Protein AF-A0A846CHK9-F1 (afdb_monomer_lite)

Radius of gyration: 23.88 Å; chains: 1; bounding box: 61×57×53 Å

Sequence (158 aa):
MPSPSLWITGPTLSGKTSRLIEEFCIKGQQIQSPLNQIVHTVRPELPKSDIAAARLCQRNNQIEDFQYTEPQILILAANAENRINLMDRISEATSEQYPYHSTTPLGFFEDEVILFWPLLIQTLDLRGQFPLRLRPETEQELASRLWRPHIEKLQQPG

Structure (mmCIF, N/CA/C/O backbone):
data_AF-A0A846CHK9-F1
#
_entry.id   AF-A0A846CHK9-F1
#
loop_
_atom_site.group_PDB
_atom_site.id
_atom_site.type_symbol
_atom_site.label_atom_id
_atom_site.label_alt_id
_atom_site.label_comp_id
_atom_site.label_asym_id
_atom_site.label_entity_id
_atom_site.label_seq_id
_atom_site.pdbx_PDB_ins_code
_atom_site.Cartn_x
_atom_site.Cartn_y
_atom_site.Cartn_z
_atom_site.occupancy
_atom_site.B_iso_or_equiv
_atom_site.auth_seq_id
_atom_site.auth_comp_id
_atom_site.auth_asym_id
_atom_site.auth_atom_id
_atom_site.pdbx_PDB_model_num
ATOM 1 N N . MET A 1 1 ? -21.040 19.363 4.976 1.00 47.84 1 MET A N 1
ATOM 2 C CA . MET A 1 1 ? -20.320 18.389 4.129 1.00 47.84 1 MET A CA 1
ATOM 3 C C . MET A 1 1 ? -18.892 18.316 4.646 1.00 47.84 1 MET A C 1
ATOM 5 O O . MET A 1 1 ? -18.295 19.384 4.753 1.00 47.84 1 MET A O 1
ATOM 9 N N . PRO A 1 2 ? -18.365 17.148 5.052 1.00 60.50 2 PRO A N 1
ATOM 10 C CA . PRO A 1 2 ? -16.949 17.034 5.398 1.00 60.50 2 PRO A CA 1
ATOM 11 C C . PRO A 1 2 ? -16.084 17.371 4.173 1.00 60.50 2 PRO A C 1
ATOM 13 O O . PRO A 1 2 ? -16.477 17.092 3.040 1.00 60.50 2 PRO A O 1
ATOM 16 N N . SER A 1 3 ? -14.928 18.001 4.389 1.00 70.38 3 SER A N 1
ATOM 17 C CA . SER A 1 3 ? -13.996 18.335 3.307 1.00 70.38 3 SER A CA 1
ATOM 18 C C . SER A 1 3 ? -13.504 17.062 2.602 1.00 70.38 3 SER A C 1
ATOM 20 O O . SER A 1 3 ? -13.169 16.087 3.285 1.00 70.38 3 SER A O 1
ATOM 22 N N . PRO A 1 4 ? -13.400 17.051 1.257 1.00 82.44 4 PRO A N 1
ATOM 23 C CA . PRO A 1 4 ? -12.927 15.877 0.518 1.00 82.44 4 PRO A CA 1
ATOM 24 C C . PRO A 1 4 ? -11.474 15.522 0.872 1.00 82.44 4 PRO A C 1
ATOM 26 O O . PRO A 1 4 ? -11.107 14.350 0.896 1.00 82.44 4 PRO A O 1
ATOM 29 N N . SER A 1 5 ? -10.667 16.523 1.231 1.00 88.81 5 SER A N 1
ATOM 30 C CA . SER A 1 5 ? -9.263 16.384 1.615 1.00 88.81 5 SER A CA 1
ATOM 31 C C . SER A 1 5 ? -8.998 16.981 2.996 1.00 88.81 5 SER A C 1
ATOM 33 O O . SER A 1 5 ? -9.485 18.070 3.309 1.00 88.81 5 SER A O 1
ATOM 35 N N . LEU A 1 6 ? -8.175 16.298 3.791 1.00 91.31 6 LEU A N 1
ATOM 36 C CA . LEU A 1 6 ? -7.692 16.765 5.088 1.00 91.31 6 LEU A CA 1
ATOM 37 C C . LEU A 1 6 ? -6.185 16.522 5.183 1.00 91.31 6 LEU A C 1
ATOM 39 O O . LEU A 1 6 ? -5.712 15.437 4.857 1.00 91.31 6 LEU A O 1
ATOM 43 N N . TRP A 1 7 ? -5.451 17.520 5.669 1.00 93.44 7 TRP A N 1
ATOM 44 C CA . TRP A 1 7 ? -4.019 17.426 5.932 1.00 93.44 7 TRP A CA 1
ATOM 45 C C . TRP A 1 7 ? -3.752 17.709 7.414 1.00 93.44 7 TRP A C 1
ATOM 47 O O . TRP A 1 7 ? -4.147 18.755 7.925 1.00 93.44 7 TRP A O 1
ATOM 57 N N . ILE A 1 8 ? -3.106 16.770 8.111 1.00 93.62 8 ILE A N 1
ATOM 58 C CA . ILE A 1 8 ? -2.832 16.857 9.554 1.00 93.62 8 ILE A CA 1
ATOM 59 C C . ILE A 1 8 ? -1.335 17.112 9.753 1.00 93.62 8 ILE A C 1
ATOM 61 O O . ILE A 1 8 ? -0.507 16.249 9.465 1.00 93.62 8 ILE A O 1
ATOM 65 N N . THR A 1 9 ? -0.979 18.281 10.284 1.00 95.00 9 THR A N 1
ATOM 66 C CA . THR A 1 9 ? 0.410 18.658 10.594 1.00 95.00 9 THR A CA 1
ATOM 67 C C . THR A 1 9 ? 0.647 18.738 12.092 1.00 95.00 9 THR A C 1
ATOM 69 O O . THR A 1 9 ? -0.268 18.917 12.891 1.00 95.00 9 THR A O 1
ATOM 72 N N . GLY A 1 10 ? 1.908 18.588 12.483 1.00 93.94 10 GLY A N 1
ATOM 73 C CA . GLY A 1 10 ? 2.330 18.751 13.866 1.00 93.94 10 GLY A CA 1
ATOM 74 C C . GLY A 1 10 ? 3.632 18.010 14.162 1.00 93.94 10 GLY A C 1
ATOM 75 O O . GLY A 1 10 ? 3.988 17.071 13.438 1.00 93.94 10 GLY A O 1
ATOM 76 N N . PRO A 1 11 ? 4.348 18.399 15.227 1.00 93.88 11 PRO A N 1
ATOM 77 C CA . PRO A 1 11 ? 5.576 17.732 15.648 1.00 93.88 11 PRO A CA 1
ATOM 78 C C . PRO A 1 11 ? 5.312 16.292 16.116 1.00 93.88 11 PRO A C 1
ATOM 80 O O . PRO A 1 11 ? 4.167 15.846 16.250 1.00 93.88 11 PRO A O 1
ATOM 83 N N . THR A 1 12 ? 6.368 15.513 16.338 1.00 90.81 12 THR A N 1
ATOM 84 C CA . THR A 1 12 ? 6.264 14.180 16.958 1.00 90.81 12 THR A CA 1
ATOM 85 C C . THR A 1 12 ? 5.486 14.276 18.278 1.00 90.81 12 THR A C 1
ATOM 87 O O . THR A 1 12 ? 5.599 15.268 18.988 1.00 90.81 12 THR A O 1
ATOM 90 N N . LEU A 1 13 ? 4.662 13.266 18.581 1.00 88.56 13 LEU A N 1
ATOM 91 C CA . LEU A 1 13 ? 3.802 13.209 19.777 1.00 88.56 13 LEU A CA 1
ATOM 92 C C . LEU A 1 13 ? 2.689 14.274 19.870 1.00 88.56 13 LEU A C 1
ATOM 94 O O . LEU A 1 13 ? 2.031 14.371 20.897 1.00 88.56 13 LEU A O 1
ATOM 98 N N . SER A 1 14 ? 2.371 15.004 18.795 1.00 92.81 14 SER A N 1
ATOM 99 C CA . SER A 1 14 ? 1.255 15.970 18.793 1.00 92.81 14 SER A CA 1
ATOM 100 C C . SER A 1 14 ? -0.146 15.349 18.638 1.00 92.81 14 SER A C 1
ATOM 102 O O . SER A 1 14 ? -1.101 16.061 18.346 1.00 92.81 14 SER A O 1
ATOM 104 N N . GLY A 1 15 ? -0.280 14.022 18.730 1.00 93.31 15 GLY A N 1
ATOM 105 C CA . GLY A 1 15 ? -1.570 13.334 18.573 1.00 93.31 15 GLY A CA 1
ATOM 106 C C . GLY A 1 15 ? -2.060 13.146 17.130 1.00 93.31 15 GLY A C 1
ATOM 107 O O . GLY A 1 15 ? -3.202 12.740 16.937 1.00 93.31 15 GLY A O 1
ATOM 108 N N . LYS A 1 16 ? -1.218 13.373 16.106 1.00 95.25 16 LYS A N 1
ATOM 109 C CA . LYS A 1 16 ? -1.612 13.248 14.681 1.00 95.25 16 LYS A CA 1
ATOM 110 C C . LYS A 1 16 ? -2.299 11.925 14.354 1.00 95.25 16 LYS A C 1
ATOM 112 O O . LYS A 1 16 ? -3.317 11.913 13.678 1.00 95.25 16 LYS A O 1
ATOM 117 N N . THR A 1 17 ? -1.750 10.818 14.849 1.00 93.12 17 THR A N 1
ATOM 118 C CA . THR A 1 17 ? -2.313 9.487 14.606 1.00 93.12 17 THR A CA 1
ATOM 119 C C . THR A 1 17 ? -3.666 9.314 15.288 1.00 93.12 17 THR A C 1
ATOM 121 O O . THR A 1 17 ? -4.557 8.719 14.702 1.00 93.12 17 THR A O 1
ATOM 124 N N . SER A 1 18 ? -3.856 9.869 16.490 1.00 94.44 18 SER A N 1
ATOM 125 C CA . SER A 1 18 ? -5.160 9.839 17.166 1.00 94.44 18 SER A CA 1
ATOM 126 C C . SER A 1 18 ? -6.198 10.624 16.367 1.00 94.44 18 SER A C 1
ATOM 128 O O . SER A 1 18 ? -7.272 10.104 16.088 1.00 94.44 18 SER A O 1
ATOM 130 N N . ARG A 1 19 ? -5.828 11.815 15.880 1.00 94.69 19 ARG A N 1
ATOM 131 C CA . ARG A 1 19 ? -6.695 12.618 15.013 1.00 94.69 19 ARG A CA 1
ATOM 132 C C . ARG A 1 19 ? -7.024 11.917 13.690 1.00 94.69 19 ARG A C 1
ATOM 134 O O . ARG A 1 19 ? -8.149 12.007 13.218 1.00 94.69 19 ARG A O 1
ATOM 141 N N . LEU A 1 20 ? -6.059 11.211 13.097 1.00 94.00 20 LEU A N 1
ATOM 142 C CA . LEU A 1 20 ? -6.279 10.412 11.889 1.00 94.00 20 LEU A CA 1
ATOM 143 C C . LEU A 1 20 ? -7.297 9.287 12.129 1.00 94.00 20 LEU A C 1
ATOM 145 O O . LEU A 1 20 ? -8.151 9.062 11.278 1.00 94.00 20 LEU A O 1
ATOM 149 N N . ILE A 1 21 ? -7.222 8.605 13.275 1.00 93.12 21 ILE A N 1
ATOM 150 C CA . ILE A 1 21 ? -8.154 7.528 13.640 1.00 93.12 21 ILE A CA 1
ATOM 151 C C . ILE A 1 21 ? -9.565 8.077 13.874 1.00 93.12 21 ILE A C 1
ATOM 153 O O . ILE A 1 21 ? -10.528 7.490 13.394 1.00 93.12 21 ILE A O 1
ATOM 157 N N . GLU A 1 22 ? -9.707 9.223 14.543 1.00 91.94 22 GLU A N 1
ATOM 158 C CA . GLU A 1 22 ? -11.012 9.886 14.693 1.00 91.94 22 GLU A CA 1
ATOM 159 C C . GLU A 1 22 ? -11.660 10.161 13.330 1.00 91.94 22 GLU A C 1
ATOM 161 O O . GLU A 1 22 ? -12.823 9.830 13.104 1.00 91.94 22 GLU A O 1
ATOM 166 N N . GLU A 1 23 ? -10.889 10.727 12.401 1.00 90.81 23 GLU A N 1
ATOM 167 C CA . GLU A 1 23 ? -11.354 1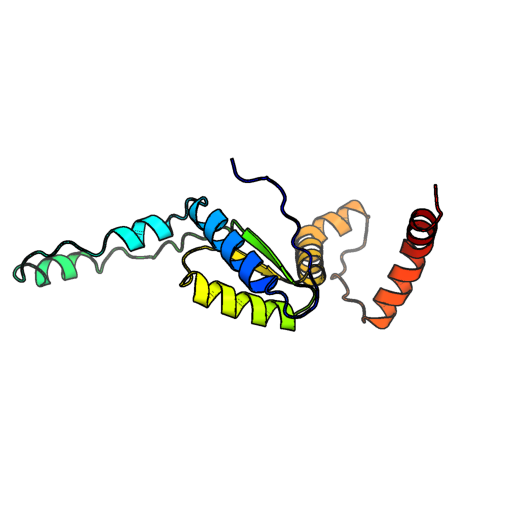1.015 11.043 1.00 90.81 23 GLU A CA 1
ATOM 168 C C . GLU A 1 23 ? -11.675 9.740 10.260 1.00 90.81 23 GLU A C 1
ATOM 170 O O . GLU A 1 23 ? -12.655 9.710 9.513 1.00 90.81 23 GLU A O 1
ATOM 175 N N . PHE A 1 24 ? -10.897 8.673 10.463 1.00 90.31 24 PHE A N 1
ATOM 176 C CA . PHE A 1 24 ? -11.195 7.356 9.912 1.00 90.31 24 PHE A CA 1
ATOM 177 C C . PHE A 1 24 ? -12.558 6.855 10.399 1.00 90.31 24 PHE A C 1
ATOM 179 O O . PHE A 1 24 ? -13.384 6.480 9.574 1.00 90.31 24 PHE A O 1
ATOM 186 N N . CYS A 1 25 ? -12.837 6.912 11.704 1.00 88.19 25 CYS A N 1
ATOM 187 C CA . CYS A 1 25 ? -14.118 6.474 12.262 1.00 88.19 25 CYS A CA 1
ATOM 188 C C . CYS A 1 25 ? -15.293 7.316 11.741 1.00 88.19 25 CYS A C 1
ATOM 190 O O . CYS A 1 25 ? -16.314 6.759 11.337 1.00 88.19 25 CYS A O 1
ATOM 192 N N . ILE A 1 26 ? -15.145 8.645 11.696 1.00 87.00 26 ILE A N 1
ATOM 193 C CA . ILE A 1 26 ? -16.183 9.559 11.184 1.00 87.00 26 ILE A CA 1
ATOM 194 C C . ILE A 1 26 ? -16.517 9.241 9.721 1.00 87.00 26 ILE A C 1
ATOM 196 O O . ILE A 1 26 ? -17.689 9.218 9.342 1.00 87.00 26 ILE A O 1
ATOM 200 N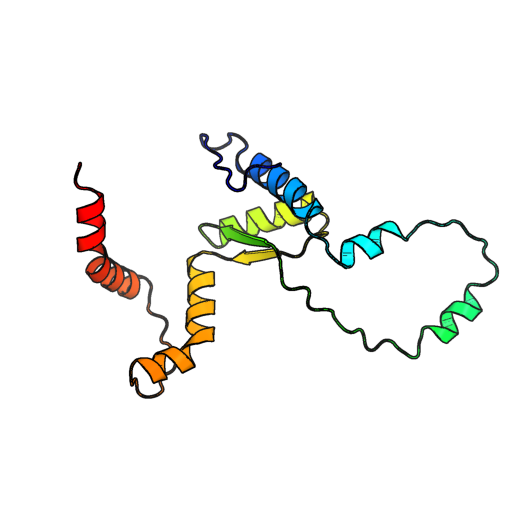 N . LYS A 1 27 ? -15.497 8.994 8.889 1.00 85.00 27 LYS A N 1
ATOM 201 C CA . LYS A 1 27 ? -15.688 8.649 7.473 1.00 85.00 27 LYS A CA 1
ATOM 202 C C . LYS A 1 27 ? -16.180 7.213 7.286 1.00 85.00 27 LYS A C 1
ATOM 204 O O . LYS A 1 27 ? -17.023 6.978 6.428 1.00 85.00 27 LYS A O 1
ATOM 209 N N . GLY A 1 28 ? -15.718 6.276 8.111 1.00 81.94 28 GLY A N 1
ATOM 210 C CA . GLY A 1 28 ? -16.147 4.877 8.102 1.00 81.94 28 GLY A CA 1
ATOM 211 C C . GLY A 1 28 ? -17.644 4.723 8.367 1.00 81.94 28 GLY A C 1
ATOM 212 O O . GLY A 1 28 ? -18.310 3.981 7.655 1.00 81.94 28 GLY A O 1
ATOM 213 N N . GLN A 1 29 ? -18.218 5.500 9.292 1.00 76.44 29 GLN A N 1
ATOM 214 C CA . GLN A 1 29 ? -19.668 5.500 9.558 1.00 76.44 29 GLN A CA 1
ATOM 215 C C . GLN A 1 29 ? -20.524 5.856 8.331 1.00 76.44 29 GLN A C 1
ATOM 217 O O . GLN A 1 29 ? -21.689 5.472 8.253 1.00 76.44 29 GLN A O 1
ATOM 222 N N . GLN A 1 30 ? -19.965 6.608 7.380 1.00 73.44 30 GLN A N 1
ATOM 223 C CA . GLN A 1 30 ? -20.664 7.026 6.161 1.00 73.44 30 GLN A CA 1
ATOM 224 C C . GLN A 1 30 ? -20.623 5.948 5.072 1.00 73.44 30 GLN A C 1
ATOM 226 O O . GLN A 1 30 ? -21.406 6.003 4.123 1.00 73.44 30 GLN A O 1
ATOM 231 N N . ILE A 1 31 ? -19.736 4.964 5.214 1.00 73.25 31 ILE A N 1
ATOM 232 C CA . ILE A 1 31 ? -19.632 3.823 4.318 1.00 73.25 31 ILE A CA 1
ATOM 233 C C . ILE A 1 31 ? -20.720 2.820 4.706 1.00 73.25 31 ILE A C 1
ATOM 235 O O . ILE A 1 31 ? -20.691 2.211 5.776 1.00 73.25 31 ILE A O 1
ATOM 239 N N . GLN A 1 32 ? -21.715 2.658 3.831 1.00 56.38 32 GLN A N 1
ATOM 240 C CA . GLN A 1 32 ? -22.749 1.636 3.978 1.00 56.38 32 GLN A CA 1
ATOM 241 C C . GLN A 1 32 ? -22.108 0.248 3.832 1.00 56.38 32 GLN A C 1
ATOM 243 O O . GLN A 1 32 ? -21.981 -0.279 2.731 1.00 56.38 32 GLN A O 1
ATOM 248 N N . SER A 1 33 ? -21.678 -0.334 4.950 1.00 53.69 33 SER A N 1
ATOM 249 C CA . SER A 1 33 ? -21.266 -1.735 5.021 1.00 53.69 33 SER A CA 1
ATOM 250 C C . SER A 1 33 ? -22.492 -2.621 5.288 1.00 53.69 33 SER A C 1
ATOM 252 O O . SER A 1 33 ? -23.249 -2.323 6.219 1.00 53.69 33 SER A O 1
ATOM 254 N N . PRO A 1 34 ? -22.692 -3.731 4.552 1.00 51.00 34 PRO A N 1
ATOM 255 C CA . PRO A 1 34 ? -23.704 -4.739 4.882 1.00 51.00 34 PRO A CA 1
ATOM 256 C C . PRO A 1 34 ? -23.552 -5.292 6.312 1.00 51.00 34 PRO A C 1
ATOM 258 O O . PRO A 1 34 ? -24.547 -5.620 6.957 1.00 51.00 34 PRO A O 1
ATOM 261 N N . LEU A 1 35 ? -22.328 -5.313 6.860 1.00 49.03 35 LEU A N 1
ATOM 262 C CA . LEU A 1 35 ? -22.054 -5.758 8.235 1.00 49.03 35 LEU A CA 1
ATOM 263 C C . LEU A 1 35 ? -22.595 -4.793 9.304 1.00 49.03 35 LEU A C 1
ATOM 265 O O . LEU A 1 35 ? -22.984 -5.241 10.384 1.00 49.03 35 LEU A O 1
ATOM 269 N N . ASN A 1 36 ? -22.730 -3.496 8.997 1.00 48.62 36 ASN A N 1
ATOM 270 C CA . ASN A 1 36 ? -23.341 -2.533 9.925 1.00 48.62 36 ASN A CA 1
ATOM 271 C C . ASN A 1 36 ? -24.840 -2.798 10.144 1.00 48.62 36 ASN A C 1
ATOM 273 O O . ASN A 1 36 ? -25.391 -2.387 11.163 1.00 48.62 36 ASN A O 1
ATOM 277 N N . GLN A 1 37 ? -25.512 -3.519 9.240 1.00 46.12 37 GLN A N 1
ATOM 278 C CA . GLN A 1 37 ? -26.921 -3.889 9.423 1.00 46.12 37 GLN A CA 1
ATOM 279 C C . GLN A 1 37 ? -27.098 -5.061 10.404 1.00 46.12 37 GLN A C 1
ATOM 281 O O . GLN A 1 37 ? -28.127 -5.155 11.075 1.00 46.12 37 GLN A O 1
ATOM 286 N N . ILE A 1 38 ? -26.089 -5.927 10.541 1.00 45.97 38 ILE A N 1
ATOM 287 C CA . ILE A 1 38 ? -26.169 -7.125 11.389 1.00 45.97 38 ILE A CA 1
ATOM 288 C C . ILE A 1 38 ? -25.945 -6.763 12.865 1.00 45.97 38 ILE A C 1
ATOM 290 O O . ILE A 1 38 ? -26.635 -7.282 13.742 1.00 45.97 38 ILE A O 1
ATOM 294 N N . VAL A 1 39 ? -25.062 -5.803 13.162 1.00 45.16 39 VAL A N 1
ATOM 295 C CA . VAL A 1 39 ? -24.763 -5.405 14.552 1.00 45.16 39 VAL A CA 1
ATOM 296 C C . VAL A 1 39 ? -25.955 -4.706 15.230 1.00 45.16 39 VAL A C 1
ATOM 298 O O . VAL A 1 39 ? -26.151 -4.849 16.436 1.00 45.16 39 VAL A O 1
ATOM 301 N N 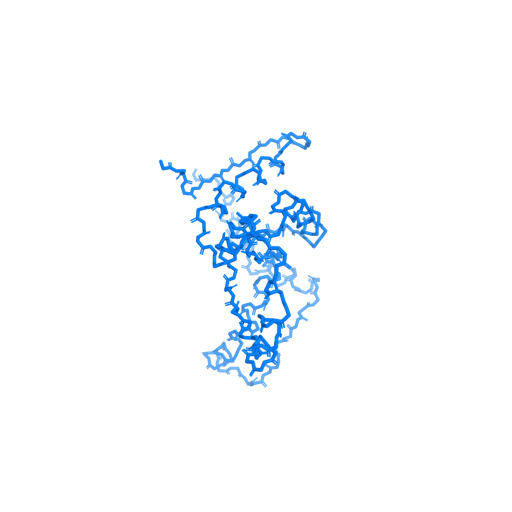. HIS A 1 40 ? -26.827 -4.030 14.473 1.00 39.16 40 HIS A N 1
ATOM 302 C CA . HIS A 1 40 ? -28.004 -3.352 15.033 1.00 39.16 40 HIS A CA 1
ATOM 303 C C . HIS A 1 40 ? -29.205 -4.266 15.347 1.00 39.16 40 HIS A C 1
ATOM 305 O O . HIS A 1 40 ? -30.186 -3.776 15.907 1.00 39.16 40 HIS A O 1
ATOM 311 N N . THR A 1 41 ? -29.166 -5.573 15.048 1.00 35.00 41 THR A N 1
ATOM 312 C CA . THR A 1 41 ? -30.345 -6.455 15.221 1.00 35.00 41 THR A CA 1
ATOM 313 C C . THR A 1 41 ? -30.314 -7.396 16.427 1.00 35.00 41 THR A C 1
ATOM 315 O O . THR A 1 41 ? -31.327 -8.038 16.708 1.00 35.00 41 THR A O 1
ATOM 318 N N . VAL A 1 42 ? -29.252 -7.430 17.242 1.00 39.78 42 VAL A N 1
ATOM 319 C CA . VAL A 1 42 ? -29.237 -8.277 18.455 1.00 39.78 42 VAL A CA 1
ATOM 320 C C . VAL A 1 42 ? -29.643 -7.492 19.704 1.00 39.78 42 VAL A C 1
ATOM 322 O O . VAL A 1 42 ? -28.863 -7.296 20.632 1.00 39.78 42 VAL A O 1
ATOM 325 N N . ARG A 1 43 ? -30.912 -7.073 19.745 1.00 45.28 43 ARG A N 1
ATOM 326 C CA . ARG A 1 43 ? -31.721 -7.134 20.976 1.00 45.28 43 ARG A CA 1
ATOM 327 C C . ARG A 1 43 ? -33.211 -6.951 20.669 1.00 45.28 43 ARG A C 1
ATOM 329 O O . ARG A 1 43 ? -33.706 -5.831 20.590 1.00 45.28 43 ARG A O 1
ATOM 336 N N . PRO A 1 44 ? -33.947 -8.065 20.599 1.00 38.56 44 PRO A N 1
ATOM 337 C CA . PRO A 1 44 ? -35.258 -8.117 21.223 1.00 38.56 44 PRO A CA 1
ATOM 338 C C . PRO A 1 44 ? -35.250 -9.214 22.287 1.00 38.56 44 PRO A C 1
ATOM 340 O O . PRO A 1 44 ? -34.981 -10.382 22.009 1.00 38.56 44 PRO A O 1
ATOM 343 N N . GLU A 1 45 ? -35.535 -8.837 23.528 1.00 45.69 45 GLU A N 1
ATOM 344 C CA . GLU A 1 45 ? -35.913 -9.802 24.554 1.00 45.69 45 GLU A CA 1
ATOM 345 C C . GLU A 1 45 ? -37.231 -10.471 24.131 1.00 45.69 45 GLU A C 1
ATOM 347 O O . GLU A 1 45 ? -38.253 -9.798 24.024 1.00 45.69 45 GLU A O 1
ATOM 352 N N . LEU A 1 46 ? -37.225 -11.786 23.883 1.00 41.88 46 LEU A N 1
ATOM 353 C CA . LEU A 1 46 ? -38.446 -12.588 23.722 1.00 41.88 46 LEU A CA 1
ATOM 354 C C . LEU A 1 46 ? -38.284 -13.992 24.361 1.00 41.88 46 LEU A C 1
ATOM 356 O O . LEU A 1 46 ? -37.156 -14.463 24.531 1.00 41.88 46 LEU A O 1
ATOM 360 N N . PRO A 1 47 ? -39.388 -14.644 24.789 1.00 38.84 47 PRO A N 1
ATOM 361 C CA . PRO A 1 47 ? -39.408 -15.638 25.860 1.00 38.84 47 PRO A CA 1
ATOM 362 C C . PRO A 1 47 ? -38.927 -17.033 25.452 1.00 38.84 47 PRO A C 1
ATOM 364 O O . PRO A 1 47 ? -38.937 -17.433 24.294 1.00 38.84 47 PRO A O 1
ATOM 367 N N . LYS A 1 48 ? -38.546 -17.803 26.474 1.00 46.72 48 LYS A N 1
ATOM 368 C CA . LYS A 1 48 ? -37.757 -19.044 26.424 1.00 46.72 48 LYS A CA 1
ATOM 369 C C . LYS A 1 48 ? -38.440 -20.296 25.829 1.00 46.72 48 LYS A C 1
ATOM 371 O O . LYS A 1 48 ? -37.874 -21.373 25.997 1.00 46.72 48 LYS A O 1
ATOM 376 N N . SER A 1 49 ? -39.600 -20.235 25.169 1.00 46.06 49 SER A N 1
ATOM 377 C CA . SER A 1 49 ? -40.329 -21.475 24.819 1.00 46.06 49 SER A CA 1
ATOM 378 C C . SER A 1 49 ? -40.019 -22.103 23.455 1.00 46.06 49 SER A C 1
ATOM 380 O O . SER A 1 49 ? -40.184 -23.312 23.340 1.00 46.06 49 SER A O 1
ATOM 382 N N . ASP A 1 50 ? -39.479 -21.385 22.462 1.00 45.53 50 ASP A N 1
ATOM 383 C CA . ASP A 1 50 ? -39.473 -21.900 21.069 1.00 45.53 50 ASP A CA 1
ATOM 384 C C . ASP A 1 50 ? -38.079 -22.094 20.438 1.00 45.53 50 ASP A C 1
ATOM 386 O O . ASP A 1 50 ? -37.905 -22.176 19.222 1.00 45.53 50 ASP A O 1
ATOM 390 N N . ILE A 1 51 ? -37.046 -22.217 21.274 1.00 51.72 51 ILE A N 1
ATOM 391 C CA . ILE A 1 51 ? -35.636 -22.256 20.847 1.00 51.72 51 ILE A CA 1
ATOM 392 C C . ILE A 1 51 ? -35.268 -23.573 20.126 1.00 51.72 51 ILE A C 1
ATOM 394 O O . ILE A 1 51 ? -34.371 -23.595 19.283 1.00 51.72 51 ILE A O 1
ATOM 398 N N . ALA A 1 52 ? -35.942 -24.686 20.431 1.00 47.00 52 ALA A N 1
ATOM 399 C CA . ALA A 1 52 ? -35.603 -25.995 19.861 1.00 47.00 52 ALA A CA 1
ATOM 400 C C . ALA A 1 52 ? -36.097 -26.173 18.412 1.00 47.00 52 ALA A C 1
ATOM 402 O O . ALA A 1 52 ? -35.396 -26.777 17.601 1.00 47.00 52 ALA A O 1
ATOM 403 N N . ALA A 1 53 ? -37.259 -25.606 18.067 1.00 41.91 53 ALA A N 1
ATOM 404 C CA . ALA A 1 53 ? -37.833 -25.712 16.725 1.00 41.91 53 ALA A CA 1
ATOM 405 C C . ALA A 1 53 ? -37.103 -24.814 15.709 1.00 41.91 53 ALA A C 1
ATOM 407 O O . ALA A 1 53 ? -36.844 -25.238 14.585 1.00 41.91 53 ALA A O 1
ATOM 408 N N . ALA A 1 54 ? -36.672 -23.617 16.125 1.00 42.59 54 ALA A N 1
ATOM 409 C CA . ALA A 1 54 ? -35.908 -22.708 15.267 1.00 42.59 54 ALA A CA 1
ATOM 410 C C . ALA A 1 54 ? -34.510 -23.254 14.902 1.00 42.59 54 ALA A C 1
ATOM 412 O O . ALA A 1 54 ? -34.016 -23.017 13.799 1.00 42.59 54 ALA A O 1
ATOM 413 N N . ARG A 1 55 ? -33.886 -24.040 15.794 1.00 44.97 55 ARG A N 1
ATOM 414 C CA . ARG A 1 55 ? -32.535 -24.599 15.591 1.00 44.97 55 ARG A CA 1
ATOM 415 C C . ARG A 1 55 ? -32.474 -25.743 14.577 1.00 44.97 55 ARG A C 1
ATOM 417 O O . ARG A 1 55 ? -31.428 -25.942 13.966 1.00 44.97 55 ARG A O 1
ATOM 424 N N . LEU A 1 56 ? -33.560 -26.496 14.389 1.00 43.00 56 LEU A N 1
ATOM 425 C CA . LEU A 1 56 ? -33.579 -27.626 13.449 1.00 43.00 56 LEU A CA 1
ATOM 426 C C . LEU A 1 56 ? -33.763 -27.172 11.992 1.00 43.00 56 LEU A C 1
ATOM 428 O O . LEU A 1 56 ? -33.237 -27.820 11.092 1.00 43.00 56 LEU A O 1
ATOM 432 N N . CYS A 1 57 ? -34.412 -26.027 11.755 1.00 41.00 57 CYS A N 1
ATOM 433 C CA . CYS A 1 57 ? -34.583 -25.472 10.407 1.00 41.00 57 CYS A CA 1
ATOM 434 C C . CYS A 1 57 ? -33.354 -24.697 9.891 1.00 41.00 57 CYS A C 1
ATOM 436 O O . CYS A 1 57 ? -33.202 -24.544 8.683 1.00 41.00 57 CYS A O 1
ATOM 438 N N . GLN A 1 58 ? -32.455 -24.231 10.768 1.00 42.94 58 GLN A N 1
ATOM 439 C CA . GLN A 1 58 ? -31.278 -23.437 10.369 1.00 42.94 58 GLN A CA 1
ATOM 440 C C . GLN A 1 58 ? -30.106 -24.264 9.817 1.00 42.94 58 GLN A C 1
ATOM 442 O O . GLN A 1 58 ? -29.206 -23.708 9.197 1.00 42.94 58 GLN A O 1
ATOM 447 N N . ARG A 1 59 ? -30.091 -25.588 10.016 1.00 37.53 59 ARG A N 1
ATOM 448 C CA . ARG A 1 59 ? -28.890 -26.401 9.758 1.00 37.53 59 ARG A CA 1
ATOM 449 C C . ARG A 1 59 ? -28.697 -26.835 8.298 1.00 37.53 59 ARG A C 1
ATOM 451 O O . ARG A 1 59 ? -27.642 -27.366 7.977 1.00 37.53 59 ARG A O 1
ATOM 458 N N . ASN A 1 60 ? -29.673 -26.602 7.418 1.00 34.91 60 ASN A N 1
ATOM 459 C CA . ASN A 1 60 ? -29.683 -27.197 6.075 1.00 34.91 60 ASN A CA 1
ATOM 460 C C . ASN A 1 60 ? -29.530 -26.221 4.897 1.00 34.91 60 ASN A C 1
ATOM 462 O O . ASN A 1 60 ? -29.777 -26.641 3.777 1.00 34.91 60 ASN A O 1
ATOM 466 N N . ASN A 1 61 ? -29.114 -24.964 5.094 1.00 40.47 61 ASN A N 1
ATOM 467 C CA . ASN A 1 61 ? -28.894 -24.040 3.965 1.00 40.47 61 ASN A CA 1
ATOM 468 C C . ASN A 1 61 ? -27.884 -22.913 4.269 1.00 40.47 61 ASN A C 1
ATOM 470 O O . ASN A 1 61 ? -28.161 -21.742 4.039 1.00 40.47 61 ASN A O 1
ATOM 474 N N . GLN A 1 62 ? -26.707 -23.246 4.800 1.00 45.16 62 GLN A N 1
ATOM 475 C CA . GLN A 1 62 ? -25.609 -22.279 4.925 1.00 45.16 62 GLN A CA 1
ATOM 476 C C . GLN A 1 62 ? -24.350 -22.837 4.264 1.00 45.16 62 GLN A C 1
ATOM 478 O O . GLN A 1 62 ? -23.409 -23.273 4.916 1.00 45.16 62 GLN A O 1
ATOM 483 N N . ILE A 1 63 ? -24.353 -22.838 2.930 1.00 39.50 63 ILE A N 1
ATOM 484 C CA . ILE A 1 63 ? -23.134 -22.450 2.225 1.00 39.50 63 ILE A CA 1
ATOM 485 C C . ILE A 1 63 ? -23.107 -20.937 2.426 1.00 39.50 63 ILE A C 1
ATOM 487 O O . ILE A 1 63 ? -23.911 -20.221 1.836 1.00 39.50 63 ILE A O 1
ATOM 491 N N . GLU A 1 64 ? -22.322 -20.487 3.399 1.00 41.44 64 GLU A N 1
ATOM 492 C CA . GLU A 1 64 ? -22.115 -19.069 3.656 1.00 41.44 64 GLU A CA 1
ATOM 493 C C . GLU A 1 64 ? -21.487 -18.466 2.396 1.00 41.44 64 GLU A C 1
ATOM 495 O O . GLU A 1 64 ? -20.311 -18.686 2.105 1.00 41.44 64 GLU A O 1
ATOM 500 N N . ASP A 1 65 ? -22.291 -17.740 1.617 1.00 36.69 65 ASP A N 1
ATOM 501 C CA . ASP A 1 65 ? -21.783 -16.764 0.662 1.00 36.69 65 ASP A CA 1
ATOM 502 C C . ASP A 1 65 ? -20.984 -15.746 1.481 1.00 36.69 65 ASP A C 1
ATOM 504 O O . ASP A 1 65 ? -21.540 -14.799 2.045 1.00 36.69 65 ASP A O 1
ATOM 508 N N . PHE A 1 66 ? -19.672 -15.957 1.596 1.00 39.44 66 PHE A N 1
ATOM 509 C CA . PHE A 1 66 ? -18.754 -14.920 2.036 1.00 39.44 66 PHE A CA 1
ATOM 510 C C . PHE A 1 66 ? -18.866 -13.787 1.018 1.00 39.44 66 PHE A C 1
ATOM 512 O O . PHE A 1 66 ? -18.239 -13.807 -0.040 1.00 39.44 66 PHE A O 1
ATOM 519 N N . GLN A 1 67 ? -19.730 -12.816 1.312 1.00 46.38 67 GLN A N 1
ATOM 520 C CA . GLN A 1 67 ? -19.806 -11.567 0.577 1.00 46.38 67 GLN A CA 1
ATOM 521 C C . GLN A 1 67 ? -18.455 -10.876 0.758 1.00 46.38 67 GLN A C 1
ATOM 523 O O . GLN A 1 67 ? -18.217 -10.217 1.772 1.00 46.38 67 GLN A O 1
ATOM 528 N N . TYR A 1 68 ? -17.554 -11.064 -0.208 1.00 41.91 68 TYR A N 1
ATOM 529 C CA . TYR A 1 68 ? -16.342 -10.270 -0.345 1.00 41.91 68 TYR A CA 1
ATOM 530 C C . TYR A 1 68 ? -16.781 -8.816 -0.504 1.00 41.91 68 TYR A C 1
ATOM 532 O O . TYR A 1 68 ? -17.142 -8.359 -1.587 1.00 41.91 68 TYR A O 1
ATOM 540 N N . THR A 1 69 ? -16.850 -8.104 0.617 1.00 52.78 69 THR A N 1
ATOM 541 C CA . THR A 1 69 ? -17.068 -6.666 0.603 1.00 52.78 69 THR A CA 1
ATOM 542 C C . THR A 1 69 ? -15.726 -6.071 0.236 1.00 52.78 69 THR A C 1
ATOM 544 O O . THR A 1 69 ? -14.812 -6.071 1.061 1.00 52.78 69 THR A O 1
ATOM 547 N N . GLU A 1 70 ? -15.595 -5.628 -1.013 1.00 58.44 70 GLU A N 1
ATOM 548 C CA . GLU A 1 70 ? -14.410 -4.904 -1.466 1.00 58.44 70 GLU A CA 1
ATOM 549 C C . GLU A 1 70 ? -14.090 -3.791 -0.453 1.00 58.44 70 GLU A C 1
ATOM 551 O O . GLU A 1 70 ? -14.988 -3.011 -0.095 1.00 58.44 70 GLU A O 1
ATOM 556 N N . PRO A 1 71 ? -12.857 -3.736 0.084 1.00 61.41 71 PRO A N 1
ATOM 557 C CA . PRO A 1 71 ? -12.503 -2.768 1.106 1.00 61.41 71 PRO A CA 1
ATOM 558 C C . PRO A 1 71 ? -12.655 -1.360 0.537 1.00 61.41 71 PRO A C 1
ATOM 560 O O . PRO A 1 71 ? -11.925 -0.945 -0.358 1.00 61.41 71 PRO A O 1
ATOM 563 N N . GLN A 1 72 ? -13.608 -0.602 1.077 1.00 77.00 72 GLN A N 1
ATOM 564 C CA . GLN A 1 72 ? -13.912 0.741 0.577 1.00 77.00 72 GLN A CA 1
ATOM 565 C C . GLN A 1 72 ? -12.885 1.789 1.031 1.00 77.00 72 GLN A C 1
ATOM 567 O O . GLN A 1 72 ? -12.886 2.910 0.522 1.00 77.00 72 GLN A O 1
ATOM 572 N N . ILE A 1 73 ? -12.006 1.446 1.982 1.00 87.75 73 ILE A N 1
ATOM 573 C CA . ILE A 1 73 ? -10.972 2.349 2.492 1.00 87.75 73 ILE A CA 1
ATOM 574 C C . ILE A 1 73 ? -9.578 1.772 2.237 1.00 87.75 73 ILE A C 1
ATOM 576 O O . ILE A 1 73 ? -9.230 0.715 2.761 1.00 87.75 73 ILE A O 1
ATOM 580 N N . LEU A 1 74 ? -8.757 2.519 1.497 1.00 91.88 74 LEU A N 1
ATOM 581 C CA . LEU A 1 74 ? -7.325 2.273 1.334 1.00 91.88 74 LEU A CA 1
ATOM 582 C C . LEU A 1 74 ? -6.527 3.074 2.370 1.00 91.88 74 LEU A C 1
ATOM 584 O O . LEU A 1 74 ? -6.647 4.298 2.454 1.00 91.88 74 LEU A O 1
ATOM 588 N N . ILE A 1 75 ? -5.666 2.390 3.121 1.00 94.00 75 ILE A N 1
ATOM 589 C CA . ILE A 1 75 ? -4.762 2.981 4.108 1.00 94.00 75 ILE A CA 1
ATOM 590 C C . ILE A 1 75 ? -3.322 2.725 3.676 1.00 94.00 75 ILE A C 1
ATOM 592 O O . ILE A 1 75 ? -2.852 1.587 3.682 1.00 94.00 75 ILE A O 1
ATOM 596 N N . LEU A 1 76 ? -2.596 3.797 3.370 1.00 96.44 76 LEU A N 1
ATOM 597 C CA . LEU A 1 76 ? -1.175 3.728 3.047 1.00 96.44 76 LEU A CA 1
ATOM 598 C C . LEU A 1 76 ? -0.334 4.150 4.252 1.00 96.44 76 LEU A C 1
ATOM 600 O O . LEU A 1 76 ? -0.463 5.266 4.755 1.00 96.44 76 LEU A O 1
ATOM 604 N N . ALA A 1 77 ? 0.560 3.266 4.687 1.00 96.56 77 ALA A N 1
ATOM 605 C CA . ALA A 1 77 ? 1.559 3.557 5.710 1.00 96.56 77 ALA A CA 1
ATOM 606 C C . ALA A 1 77 ? 2.960 3.628 5.094 1.00 96.56 77 ALA A C 1
ATOM 608 O O . ALA A 1 77 ? 3.280 2.902 4.158 1.00 96.56 77 ALA A O 1
ATOM 609 N N . ALA A 1 78 ? 3.832 4.479 5.638 1.00 93.94 78 ALA A N 1
ATOM 610 C CA . ALA A 1 78 ? 5.164 4.690 5.065 1.00 93.94 78 ALA A CA 1
ATOM 611 C C . ALA A 1 78 ? 6.034 3.416 5.031 1.00 93.94 78 ALA A C 1
ATOM 613 O O . ALA A 1 78 ? 6.881 3.274 4.157 1.00 93.94 78 ALA A O 1
ATOM 614 N N . ASN A 1 79 ? 5.839 2.496 5.979 1.00 94.81 79 ASN A N 1
ATOM 615 C CA . ASN A 1 79 ? 6.555 1.225 6.057 1.00 94.81 79 ASN A CA 1
ATOM 616 C C . ASN A 1 79 ? 5.705 0.162 6.783 1.00 94.81 79 ASN A C 1
ATOM 618 O O . ASN A 1 79 ? 4.630 0.466 7.304 1.00 94.81 79 ASN A O 1
ATOM 622 N N . ALA A 1 80 ? 6.186 -1.085 6.799 1.00 93.19 80 ALA A N 1
ATOM 623 C CA . ALA A 1 80 ? 5.462 -2.223 7.369 1.00 93.19 80 ALA A CA 1
ATOM 624 C C . ALA A 1 80 ? 5.212 -2.091 8.881 1.00 93.19 80 ALA A C 1
ATOM 626 O O . ALA A 1 80 ? 4.147 -2.469 9.356 1.00 93.19 80 ALA A O 1
ATOM 627 N N . GLU A 1 81 ? 6.154 -1.516 9.627 1.00 96.44 81 GLU A N 1
ATOM 628 C CA . GLU A 1 81 ? 6.016 -1.307 11.071 1.00 96.44 81 GLU A CA 1
ATOM 629 C C . GLU A 1 81 ? 4.924 -0.275 11.387 1.00 96.44 81 GLU A C 1
ATOM 631 O O . GLU A 1 81 ? 4.005 -0.545 12.159 1.00 96.44 81 GLU A O 1
ATOM 636 N N . ASN A 1 82 ? 4.960 0.883 10.720 1.00 94.44 82 ASN A N 1
ATOM 637 C CA . ASN A 1 82 ? 3.923 1.909 10.830 1.00 94.44 82 ASN A CA 1
ATOM 638 C C . ASN A 1 82 ? 2.551 1.369 10.425 1.00 94.44 82 ASN A C 1
ATOM 640 O O . ASN A 1 82 ? 1.546 1.773 11.006 1.00 94.44 82 ASN A O 1
ATOM 644 N N . ARG A 1 83 ? 2.511 0.466 9.438 1.00 96.00 83 ARG A N 1
ATOM 645 C CA . ARG A 1 83 ? 1.283 -0.199 9.002 1.00 96.00 83 ARG A CA 1
ATOM 646 C C . ARG A 1 83 ? 0.681 -1.028 10.131 1.00 96.00 83 ARG A C 1
ATOM 648 O O . ARG A 1 83 ? -0.476 -0.810 10.461 1.00 96.00 83 ARG A O 1
ATOM 655 N N . ILE A 1 84 ? 1.466 -1.923 10.734 1.00 95.25 84 ILE A N 1
ATOM 656 C CA . ILE A 1 84 ? 1.009 -2.799 11.824 1.00 95.25 84 ILE A CA 1
ATOM 657 C C . ILE A 1 84 ? 0.510 -1.954 13.001 1.00 95.25 84 ILE A C 1
ATOM 659 O O . ILE A 1 84 ? -0.647 -2.069 13.391 1.00 95.25 84 ILE A O 1
ATOM 663 N N . ASN A 1 85 ? 1.326 -1.001 13.465 1.00 94.94 85 ASN A N 1
ATOM 664 C CA . ASN A 1 85 ? 0.962 -0.121 14.579 1.00 94.94 85 ASN A CA 1
ATOM 665 C C . ASN A 1 85 ? -0.310 0.704 14.311 1.00 94.94 85 ASN A C 1
ATOM 667 O O . ASN A 1 85 ? -1.066 1.013 15.232 1.00 94.94 85 ASN A O 1
ATOM 671 N N . LEU A 1 86 ? -0.536 1.126 13.063 1.00 94.12 86 LEU A N 1
ATOM 672 C CA . LEU A 1 86 ? -1.744 1.857 12.689 1.00 94.12 86 LEU A CA 1
ATOM 673 C C . LEU A 1 86 ? -2.962 0.930 12.613 1.00 94.12 86 LEU A C 1
ATOM 675 O O . LEU A 1 86 ? -4.034 1.320 13.068 1.00 94.12 86 LEU A O 1
ATOM 679 N N . MET A 1 87 ? -2.797 -0.278 12.069 1.00 92.94 87 MET A N 1
ATOM 680 C CA . MET A 1 87 ? -3.862 -1.276 11.973 1.00 92.94 87 MET A CA 1
ATOM 681 C C . MET A 1 87 ? -4.376 -1.683 13.351 1.00 92.94 87 MET A C 1
ATOM 683 O O . MET A 1 87 ? -5.586 -1.656 13.544 1.00 92.94 87 MET A O 1
ATOM 687 N N . ASP A 1 88 ? -3.485 -1.960 14.306 1.00 93.06 88 ASP A N 1
ATOM 688 C CA . ASP A 1 88 ? -3.868 -2.350 15.672 1.00 93.06 88 ASP A CA 1
ATOM 689 C C . ASP A 1 88 ? -4.725 -1.274 16.352 1.00 93.06 88 ASP A C 1
ATOM 691 O O . ASP A 1 88 ? -5.720 -1.552 17.016 1.00 93.06 88 ASP A O 1
ATOM 695 N N . ARG A 1 89 ? -4.379 -0.003 16.140 1.00 93.56 89 ARG A N 1
ATOM 696 C CA . ARG A 1 89 ? -5.130 1.117 16.718 1.00 93.56 89 ARG A CA 1
ATOM 697 C C . ARG A 1 89 ? -6.468 1.354 16.024 1.00 93.56 89 ARG A C 1
ATOM 699 O O . ARG A 1 89 ? -7.405 1.833 16.659 1.00 93.56 89 ARG A O 1
ATOM 706 N N . ILE A 1 90 ? -6.552 1.087 14.722 1.00 92.44 90 ILE A N 1
ATOM 707 C CA . ILE A 1 90 ? -7.802 1.205 13.966 1.00 92.44 90 ILE A CA 1
ATOM 708 C C . ILE A 1 90 ? -8.746 0.063 14.335 1.00 92.44 90 ILE A C 1
ATOM 710 O O . ILE A 1 90 ? -9.924 0.329 14.572 1.00 92.44 90 ILE A O 1
ATOM 714 N N . SER A 1 91 ? -8.259 -1.176 14.421 1.00 89.12 91 SER A N 1
ATOM 715 C CA . SER A 1 91 ? -9.084 -2.317 14.829 1.00 89.12 91 SER A CA 1
ATOM 716 C C . SER A 1 91 ? -9.640 -2.107 16.238 1.00 89.12 91 SER A C 1
ATOM 718 O O . SER A 1 91 ? -10.848 -2.244 16.433 1.00 89.12 91 SER A O 1
ATOM 720 N N . GLU A 1 92 ? -8.810 -1.640 17.177 1.00 90.56 92 GLU A N 1
ATOM 721 C CA . GLU A 1 92 ? -9.239 -1.290 18.535 1.00 90.56 92 GLU A CA 1
ATOM 722 C C . GLU A 1 92 ? -10.307 -0.182 18.533 1.00 90.56 92 GLU A C 1
ATOM 724 O O . GLU A 1 92 ? -11.373 -0.337 19.131 1.00 90.56 92 GLU A O 1
ATOM 729 N N . ALA A 1 93 ? -10.069 0.921 17.816 1.00 88.56 93 ALA A N 1
ATOM 730 C CA . ALA A 1 93 ? -10.980 2.067 17.795 1.00 88.56 93 ALA A CA 1
ATOM 731 C C . ALA A 1 93 ? -12.304 1.804 17.056 1.00 88.56 93 ALA A C 1
ATOM 733 O O . ALA A 1 93 ? -13.288 2.507 17.292 1.00 88.56 93 ALA A O 1
ATOM 734 N N . THR A 1 94 ? -12.333 0.830 16.145 1.00 84.69 94 THR A N 1
ATOM 735 C CA . THR A 1 94 ? -13.502 0.542 15.300 1.00 84.69 94 THR A CA 1
ATOM 736 C C . THR A 1 94 ? -14.223 -0.740 15.680 1.00 84.69 94 THR A C 1
ATOM 738 O O . THR A 1 94 ? -15.303 -0.984 15.148 1.00 84.69 94 THR A O 1
ATOM 741 N N . SER A 1 95 ? -13.657 -1.562 16.572 1.00 80.31 95 SER A N 1
ATOM 742 C CA . SER A 1 95 ? -14.145 -2.925 16.831 1.00 80.31 95 SER A CA 1
ATOM 743 C C . SER A 1 95 ? -14.366 -3.716 15.530 1.00 80.31 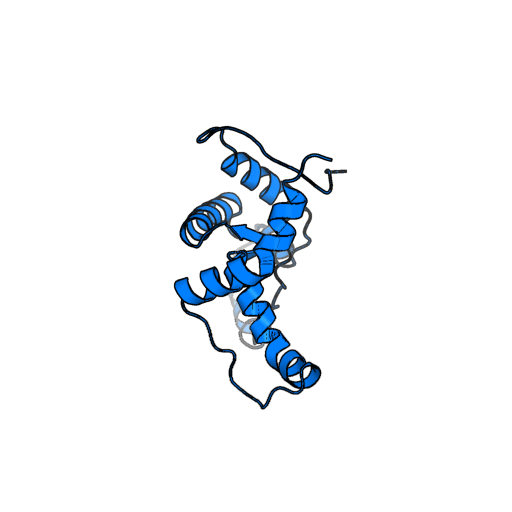95 SER A C 1
ATOM 745 O O . SER A 1 95 ? -15.362 -4.421 15.398 1.00 80.31 95 SER A O 1
ATOM 747 N N . GLU A 1 96 ? -13.478 -3.517 14.547 1.00 72.00 96 GLU A N 1
ATOM 748 C CA . GLU A 1 96 ? -13.492 -4.172 13.226 1.00 72.00 96 GLU A CA 1
ATOM 749 C C . GLU A 1 96 ? -14.766 -3.938 12.381 1.00 72.00 96 GLU A C 1
ATOM 751 O O . GLU A 1 96 ? -15.083 -4.707 11.477 1.00 72.00 96 GLU A O 1
ATOM 756 N N . GLN A 1 97 ? -15.499 -2.849 12.629 1.00 74.44 97 GLN A N 1
ATOM 757 C CA . GLN A 1 97 ? -16.786 -2.580 11.964 1.00 74.44 97 GLN A CA 1
ATOM 758 C C . GLN A 1 97 ? -16.680 -2.219 10.471 1.00 74.44 97 GLN A C 1
ATOM 760 O O . GLN A 1 97 ? -17.667 -2.326 9.738 1.00 74.44 97 GLN A O 1
ATOM 765 N N . TYR A 1 98 ? -15.510 -1.781 9.998 1.00 79.31 98 TYR A N 1
ATOM 766 C CA . TYR A 1 98 ? -15.340 -1.249 8.643 1.00 79.31 98 TYR A CA 1
ATOM 767 C C . TYR A 1 98 ? -14.301 -2.055 7.857 1.00 79.31 98 TYR A C 1
ATOM 769 O O . TYR A 1 98 ? -13.180 -2.207 8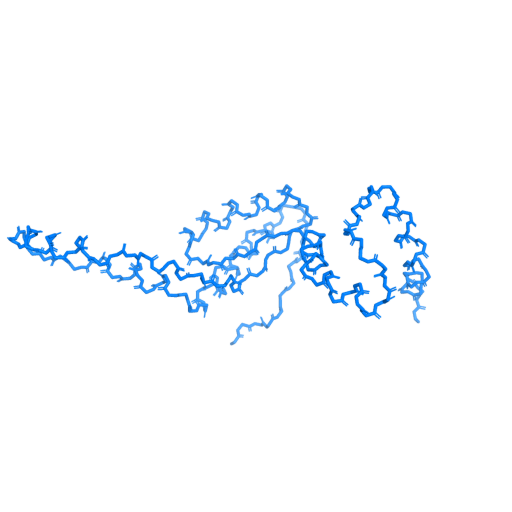.343 1.00 79.31 98 TYR A O 1
ATOM 777 N N . PRO A 1 99 ? -14.614 -2.521 6.633 1.00 79.88 99 PRO A N 1
ATOM 778 C CA . PRO A 1 99 ? -13.627 -3.180 5.791 1.00 79.88 99 PRO A CA 1
ATOM 779 C C . PRO A 1 99 ? -12.634 -2.151 5.235 1.00 79.88 99 PRO A C 1
ATOM 781 O O . PRO A 1 99 ? -13.020 -1.159 4.610 1.00 79.88 99 PRO A O 1
ATOM 784 N N . TYR A 1 100 ? -11.342 -2.398 5.441 1.00 86.44 100 TYR A N 1
ATOM 785 C CA . TYR A 1 100 ? -10.259 -1.581 4.900 1.00 86.44 100 TYR A CA 1
ATOM 786 C C . TYR A 1 100 ? -9.120 -2.453 4.376 1.00 86.44 100 TYR A C 1
ATOM 788 O O . TYR A 1 100 ? -8.883 -3.560 4.855 1.00 86.44 100 TYR A O 1
ATOM 796 N N . HIS A 1 101 ? -8.384 -1.921 3.405 1.00 90.00 101 HIS A N 1
ATOM 797 C CA . HIS A 1 101 ? -7.128 -2.483 2.935 1.00 90.00 101 HIS A CA 1
ATOM 798 C C . HIS A 1 101 ? -5.985 -1.600 3.426 1.00 90.00 101 HIS A C 1
ATOM 800 O O . HIS A 1 101 ? -5.993 -0.388 3.211 1.00 90.00 101 HIS A O 1
ATOM 806 N N . SER A 1 102 ? -5.000 -2.197 4.095 1.00 93.00 102 SER A N 1
ATOM 807 C CA . SER A 1 102 ? -3.814 -1.480 4.552 1.00 93.00 102 SER A CA 1
ATOM 808 C C . SER A 1 102 ? -2.556 -2.063 3.931 1.00 93.00 102 SER A C 1
ATOM 810 O O . SER A 1 102 ? -2.301 -3.262 4.026 1.00 93.00 102 SER A O 1
ATOM 812 N N . THR A 1 103 ? -1.743 -1.202 3.327 1.00 95.75 103 THR A N 1
ATOM 813 C CA . THR A 1 103 ? -0.483 -1.581 2.684 1.00 95.75 103 THR A CA 1
ATOM 814 C C . THR A 1 103 ? 0.519 -0.423 2.752 1.00 95.75 103 THR A C 1
ATOM 816 O O . THR A 1 103 ? 0.242 0.638 3.318 1.00 95.75 103 THR A O 1
ATOM 819 N N . THR A 1 104 ? 1.729 -0.631 2.244 1.00 96.38 104 THR A N 1
ATOM 820 C CA . THR A 1 104 ? 2.673 0.467 1.996 1.00 96.38 104 THR A CA 1
ATOM 821 C C . THR A 1 104 ? 2.510 0.951 0.557 1.00 96.38 104 THR A C 1
ATOM 823 O O . THR A 1 104 ? 2.056 0.172 -0.277 1.00 96.38 104 THR A O 1
ATOM 826 N N . PRO A 1 105 ? 2.902 2.192 0.213 1.00 94.88 105 PRO A N 1
ATOM 827 C CA . PRO A 1 105 ? 2.908 2.626 -1.182 1.00 94.88 105 PRO A CA 1
ATOM 828 C C . PRO A 1 105 ? 3.649 1.645 -2.097 1.00 94.88 105 PRO A C 1
ATOM 830 O O . PRO A 1 105 ? 3.131 1.289 -3.144 1.00 94.88 105 PRO A O 1
ATOM 833 N N . LEU A 1 106 ? 4.816 1.146 -1.667 1.00 91.12 106 LEU A N 1
ATOM 834 C CA . LEU A 1 106 ? 5.570 0.145 -2.423 1.00 91.12 106 LEU A CA 1
ATOM 835 C C . LEU A 1 106 ? 4.770 -1.150 -2.616 1.00 91.12 106 LEU A C 1
ATOM 837 O O . LEU A 1 106 ? 4.664 -1.617 -3.740 1.00 91.12 106 LEU A O 1
ATOM 841 N N . GLY A 1 107 ? 4.190 -1.700 -1.544 1.00 92.56 107 GLY A N 1
ATOM 842 C CA . GLY A 1 107 ? 3.393 -2.926 -1.628 1.00 92.56 107 GLY A CA 1
ATOM 843 C C . GLY A 1 107 ? 2.192 -2.770 -2.558 1.00 92.56 107 GLY A C 1
ATOM 844 O O . GLY A 1 107 ? 1.976 -3.620 -3.408 1.00 92.56 107 GLY A O 1
ATOM 845 N N . PHE A 1 108 ? 1.486 -1.638 -2.466 1.00 94.25 108 PHE A N 1
ATOM 846 C CA . PHE A 1 108 ? 0.394 -1.307 -3.382 1.00 94.25 108 PHE A CA 1
ATOM 847 C C . PHE A 1 108 ? 0.854 -1.340 -4.846 1.00 94.25 108 PHE A C 1
ATOM 849 O O . PHE A 1 108 ? 0.264 -2.033 -5.663 1.00 94.25 108 PHE A O 1
ATOM 856 N N . PHE A 1 109 ? 1.936 -0.632 -5.186 1.00 91.00 109 PHE A N 1
ATOM 857 C CA . PHE A 1 109 ? 2.432 -0.619 -6.564 1.00 91.00 109 PHE A CA 1
ATOM 858 C C . PHE A 1 109 ? 2.944 -1.984 -7.028 1.00 91.00 109 PHE A C 1
ATOM 860 O O . PHE A 1 109 ? 2.759 -2.322 -8.194 1.00 91.00 109 PHE A O 1
ATOM 867 N N . GLU A 1 110 ? 3.579 -2.762 -6.149 1.00 90.56 110 GLU A N 1
ATOM 868 C CA . GLU A 1 110 ? 3.985 -4.134 -6.462 1.00 90.56 110 GLU A CA 1
ATOM 869 C C . GLU A 1 110 ? 2.768 -4.982 -6.845 1.00 90.56 110 GLU A C 1
ATOM 871 O O . GLU A 1 110 ? 2.778 -5.588 -7.915 1.00 90.56 110 GLU A O 1
ATOM 876 N N . ASP A 1 111 ? 1.709 -4.966 -6.034 1.00 91.50 111 ASP A N 1
ATOM 877 C CA . ASP A 1 111 ? 0.492 -5.744 -6.283 1.00 91.50 111 ASP A CA 1
ATOM 878 C C . ASP A 1 111 ? -0.165 -5.353 -7.617 1.00 91.50 111 ASP A C 1
ATOM 880 O O . ASP A 1 111 ? -0.492 -6.226 -8.424 1.00 91.50 111 ASP A O 1
ATOM 884 N N . GLU A 1 112 ? -0.267 -4.054 -7.910 1.00 92.25 112 GLU A N 1
ATOM 885 C CA . GLU A 1 112 ? -0.822 -3.554 -9.175 1.00 92.25 112 GLU A CA 1
ATOM 886 C C . GLU A 1 112 ? 0.047 -3.941 -10.388 1.00 92.25 112 GLU A C 1
ATOM 888 O O . GLU A 1 112 ? -0.468 -4.375 -11.423 1.00 92.25 112 GLU A O 1
ATOM 893 N N . VAL A 1 113 ? 1.378 -3.835 -10.281 1.00 90.38 113 VAL A N 1
ATOM 894 C CA . VAL A 1 113 ? 2.298 -4.238 -11.360 1.00 90.38 113 VAL A CA 1
ATOM 895 C C . VAL A 1 113 ? 2.192 -5.734 -11.633 1.00 90.38 113 VAL A C 1
ATOM 897 O O . VAL A 1 113 ? 2.192 -6.133 -12.798 1.00 90.38 113 VAL A O 1
ATOM 900 N N . ILE A 1 114 ? 2.088 -6.558 -10.588 1.00 90.00 114 ILE A N 1
ATOM 901 C CA . ILE A 1 114 ? 1.886 -8.003 -10.724 1.00 90.00 114 ILE A CA 1
ATOM 902 C C . ILE A 1 114 ? 0.528 -8.293 -11.373 1.00 90.00 114 ILE A C 1
ATOM 904 O O . ILE A 1 114 ? 0.472 -9.070 -12.330 1.00 90.00 114 ILE A O 1
ATOM 908 N N . LEU A 1 115 ? -0.544 -7.651 -10.896 1.00 91.56 115 LEU A N 1
ATOM 909 C CA . LEU A 1 115 ? -1.909 -7.831 -11.398 1.00 91.56 115 LEU A CA 1
ATOM 910 C C . LEU A 1 115 ? -2.001 -7.539 -12.900 1.00 91.56 115 LEU A C 1
ATOM 912 O O . LEU A 1 115 ? -2.589 -8.315 -13.657 1.00 91.56 115 LEU A O 1
ATOM 916 N N . PHE A 1 116 ? -1.371 -6.451 -13.345 1.00 92.44 116 PHE A N 1
ATOM 917 C CA . PHE A 1 116 ? -1.390 -6.023 -14.744 1.00 92.44 116 PHE A CA 1
ATOM 918 C C . PHE A 1 116 ? -0.203 -6.522 -15.576 1.00 92.44 116 PHE A C 1
ATOM 920 O O . PHE A 1 116 ? -0.115 -6.205 -16.766 1.00 92.44 116 PHE A O 1
ATOM 927 N N . TRP A 1 117 ? 0.682 -7.346 -15.010 1.00 91.44 117 TRP A N 1
ATOM 928 C CA . TRP A 1 117 ? 1.877 -7.840 -15.697 1.00 91.44 117 TRP A CA 1
ATOM 929 C C . TRP A 1 117 ? 1.600 -8.483 -17.068 1.00 91.44 117 TRP A C 1
ATOM 931 O O . TRP A 1 117 ? 2.314 -8.147 -18.018 1.00 91.44 117 TRP A O 1
ATOM 941 N N . PRO A 1 118 ? 0.561 -9.332 -17.245 1.00 89.69 118 PRO A N 1
ATOM 942 C CA . PRO A 1 118 ? 0.249 -9.912 -18.554 1.00 89.69 118 PRO A CA 1
ATOM 943 C C . PRO A 1 118 ? -0.029 -8.860 -19.639 1.00 89.69 118 PRO A C 1
ATOM 945 O O . PRO A 1 118 ? 0.385 -9.026 -20.786 1.00 89.69 118 PRO A O 1
ATOM 948 N N . LEU A 1 119 ? -0.686 -7.755 -19.278 1.00 91.44 119 LEU A N 1
ATOM 949 C CA . LEU A 1 119 ? -0.964 -6.657 -20.206 1.00 91.44 119 LEU A CA 1
ATOM 950 C C . LEU A 1 119 ? 0.298 -5.843 -20.502 1.00 91.44 119 LEU A C 1
ATOM 952 O O . LEU A 1 119 ? 0.505 -5.420 -21.641 1.00 91.44 119 LEU A O 1
ATOM 956 N N . LEU A 1 120 ? 1.159 -5.651 -19.499 1.00 90.31 120 LEU A N 1
ATOM 957 C CA . LEU A 1 120 ? 2.427 -4.939 -19.658 1.00 90.31 120 LEU A CA 1
ATOM 958 C C . LEU A 1 120 ? 3.352 -5.653 -20.647 1.00 90.31 120 LEU A C 1
ATOM 960 O O . LEU A 1 120 ? 3.853 -5.014 -21.572 1.00 90.31 120 LEU A O 1
ATOM 964 N N . ILE A 1 121 ? 3.535 -6.971 -20.511 1.00 91.75 121 ILE A N 1
ATOM 965 C CA . ILE A 1 121 ? 4.400 -7.729 -21.430 1.00 91.75 121 ILE A CA 1
ATOM 966 C C . ILE A 1 121 ? 3.854 -7.737 -22.860 1.00 91.75 121 ILE A C 1
ATOM 968 O O . ILE A 1 121 ? 4.635 -7.639 -23.802 1.00 91.75 121 ILE A O 1
ATOM 972 N N . GLN A 1 122 ? 2.528 -7.788 -23.026 1.00 90.31 122 GLN A N 1
ATOM 973 C CA . GLN A 1 122 ? 1.888 -7.724 -24.338 1.00 90.31 122 GLN A CA 1
ATOM 974 C C . GLN A 1 122 ? 2.083 -6.348 -24.983 1.00 90.31 122 GLN A C 1
ATOM 976 O O . GLN A 1 122 ? 2.418 -6.258 -26.160 1.00 90.31 122 GLN A O 1
ATOM 981 N N . THR A 1 123 ? 1.882 -5.277 -24.216 1.00 92.62 123 THR A N 1
ATOM 982 C CA . THR A 1 123 ? 1.958 -3.898 -24.724 1.00 92.62 123 THR A CA 1
ATOM 983 C C . THR A 1 123 ? 3.388 -3.498 -25.081 1.00 92.62 123 THR A C 1
ATOM 985 O O . THR A 1 123 ? 3.603 -2.738 -26.023 1.00 92.62 123 THR A O 1
ATOM 988 N N . LEU A 1 124 ? 4.369 -4.008 -24.337 1.00 90.75 124 LEU A N 1
ATOM 989 C CA . LEU A 1 124 ? 5.786 -3.699 -24.522 1.00 90.75 124 LEU A CA 1
ATOM 990 C C . LEU A 1 124 ? 6.516 -4.692 -25.446 1.00 90.75 124 LEU A C 1
ATOM 992 O O . LEU A 1 124 ? 7.725 -4.558 -25.620 1.00 90.75 124 LEU A O 1
ATOM 996 N N . ASP A 1 125 ? 5.809 -5.680 -26.008 1.00 90.19 125 ASP A N 1
ATOM 997 C CA . ASP A 1 125 ? 6.376 -6.779 -26.810 1.00 90.19 125 ASP A CA 1
ATOM 998 C C . ASP A 1 125 ? 7.548 -7.495 -26.100 1.00 90.19 125 ASP A C 1
ATOM 1000 O O . ASP A 1 125 ? 8.581 -7.849 -26.677 1.00 90.19 125 ASP A O 1
ATOM 1004 N N . LEU A 1 126 ? 7.406 -7.687 -24.784 1.00 87.44 126 LEU A N 1
ATOM 1005 C CA . LEU A 1 126 ? 8.393 -8.380 -23.964 1.00 87.44 126 LEU A CA 1
ATOM 1006 C C . LEU A 1 126 ? 8.113 -9.880 -23.997 1.00 87.44 126 LEU A C 1
ATOM 1008 O O . LEU A 1 126 ? 6.996 -10.338 -23.756 1.00 87.44 126 LEU A O 1
ATOM 1012 N N . ARG A 1 127 ? 9.153 -10.682 -24.241 1.00 82.56 127 ARG A N 1
ATOM 1013 C CA . ARG A 1 127 ? 9.018 -12.145 -24.207 1.00 82.56 127 ARG A CA 1
ATOM 1014 C C . ARG A 1 127 ? 8.655 -12.577 -22.792 1.00 82.56 127 ARG A C 1
ATOM 1016 O O . ARG A 1 127 ? 9.417 -12.271 -21.877 1.00 82.56 127 ARG A O 1
ATOM 1023 N N . GLY A 1 128 ? 7.527 -13.284 -22.664 1.00 66.62 128 GLY A N 1
ATOM 1024 C CA . GLY A 1 128 ? 6.893 -13.725 -21.418 1.00 66.62 128 GLY A CA 1
ATOM 1025 C C . GLY A 1 128 ? 7.882 -14.175 -20.350 1.00 66.62 128 GLY A C 1
ATOM 1026 O O . GLY A 1 128 ? 8.318 -15.323 -20.320 1.00 66.62 128 GLY A O 1
ATOM 1027 N N . GLN A 1 129 ? 8.227 -13.233 -19.481 1.00 71.12 129 GLN A N 1
ATOM 1028 C CA . GLN A 1 129 ? 9.083 -13.417 -18.322 1.00 71.12 129 GLN A CA 1
ATOM 1029 C C . GLN A 1 129 ? 8.245 -13.182 -17.079 1.00 71.12 129 GLN A C 1
ATOM 1031 O O . GLN A 1 129 ? 7.309 -12.385 -17.101 1.00 71.12 129 GLN A O 1
ATOM 1036 N N . PHE A 1 130 ? 8.585 -13.865 -15.993 1.00 81.25 130 PHE A N 1
ATOM 1037 C CA . PHE A 1 130 ? 8.055 -13.505 -14.687 1.00 81.25 130 PHE A CA 1
ATOM 1038 C C . PHE A 1 130 ? 8.588 -12.123 -14.288 1.00 81.25 130 PHE A C 1
ATOM 1040 O O . PHE A 1 130 ? 9.748 -11.818 -14.588 1.00 81.25 130 PHE A O 1
ATOM 1047 N N . PRO A 1 131 ? 7.773 -11.290 -13.622 1.00 83.81 131 PRO A N 1
ATOM 1048 C CA . PRO A 1 131 ? 8.242 -10.013 -13.110 1.00 83.81 131 PRO A CA 1
ATOM 1049 C C . PRO A 1 131 ? 9.386 -10.270 -12.123 1.00 83.81 131 PRO A C 1
ATOM 1051 O O . PRO A 1 131 ? 9.244 -11.026 -11.161 1.00 83.81 131 PRO A O 1
ATOM 1054 N N . LEU A 1 132 ? 10.547 -9.673 -12.390 1.00 84.25 132 LEU A N 1
ATOM 1055 C CA . LEU A 1 132 ? 11.718 -9.803 -11.532 1.00 84.25 132 LEU A CA 1
ATOM 1056 C C . LEU A 1 132 ? 11.683 -8.712 -10.464 1.00 84.25 132 LEU A C 1
ATOM 1058 O O . LEU A 1 132 ? 11.775 -7.527 -10.781 1.00 84.25 132 LEU A O 1
ATOM 1062 N N . ARG A 1 133 ? 11.628 -9.113 -9.192 1.00 84.88 133 ARG A N 1
ATOM 1063 C CA . ARG A 1 133 ? 11.826 -8.181 -8.081 1.00 84.88 133 ARG A CA 1
ATOM 1064 C C . ARG A 1 133 ? 13.307 -7.841 -7.963 1.00 84.88 133 ARG A C 1
ATOM 1066 O O . ARG A 1 133 ? 14.141 -8.719 -7.734 1.00 84.88 133 ARG A O 1
ATOM 1073 N N . LEU A 1 134 ? 13.629 -6.565 -8.139 1.00 88.06 134 LEU A N 1
ATOM 1074 C CA . LEU A 1 134 ? 14.987 -6.069 -7.976 1.00 88.06 134 LEU A CA 1
ATOM 1075 C C . LEU A 1 134 ? 15.386 -6.069 -6.499 1.00 88.06 134 LEU A C 1
ATOM 1077 O O . LEU A 1 134 ? 14.546 -5.982 -5.604 1.00 88.06 134 LEU A O 1
ATOM 1081 N N . ARG A 1 135 ? 16.693 -6.162 -6.244 1.00 91.25 135 ARG A N 1
ATOM 1082 C CA . ARG A 1 135 ? 17.223 -5.875 -4.910 1.00 91.25 135 ARG A CA 1
ATOM 1083 C C . ARG A 1 135 ? 17.131 -4.367 -4.646 1.00 91.25 135 ARG A C 1
ATOM 1085 O O . ARG A 1 135 ? 17.305 -3.608 -5.606 1.00 91.25 135 ARG A O 1
ATOM 1092 N N . PRO A 1 136 ? 16.931 -3.932 -3.388 1.00 90.19 136 PRO A N 1
ATOM 1093 C CA . PRO A 1 136 ? 16.781 -2.516 -3.057 1.00 90.19 136 PRO A CA 1
ATOM 1094 C C . PRO A 1 136 ? 17.906 -1.628 -3.603 1.00 90.19 136 PRO A C 1
ATOM 1096 O O . PRO A 1 136 ? 17.644 -0.525 -4.070 1.00 90.19 136 PRO A O 1
ATOM 1099 N N . GLU A 1 137 ? 19.151 -2.113 -3.613 1.00 95.56 137 GLU A N 1
ATOM 1100 C CA . GLU A 1 137 ? 20.302 -1.353 -4.110 1.00 95.56 137 GLU A CA 1
ATOM 1101 C C . GLU A 1 137 ? 20.193 -1.080 -5.617 1.00 95.56 137 GLU A C 1
ATOM 1103 O O . GLU A 1 137 ? 20.400 0.046 -6.071 1.00 95.56 137 GLU A O 1
ATOM 1108 N N . THR A 1 138 ? 19.827 -2.104 -6.396 1.00 94.06 138 THR A N 1
ATOM 1109 C CA . THR A 1 138 ? 19.645 -1.988 -7.850 1.00 94.06 138 THR A CA 1
ATOM 1110 C C . THR A 1 138 ? 18.419 -1.147 -8.188 1.00 94.06 138 THR A C 1
ATOM 1112 O O . THR A 1 138 ? 18.470 -0.323 -9.099 1.00 94.06 138 THR A O 1
ATOM 1115 N N . GLU A 1 139 ? 17.323 -1.323 -7.450 1.00 91.50 139 GLU A N 1
ATOM 1116 C CA . GLU A 1 139 ? 16.117 -0.510 -7.609 1.00 91.50 139 GLU A CA 1
ATOM 1117 C C . GLU A 1 139 ? 16.419 0.970 -7.359 1.00 91.50 139 GLU A C 1
ATOM 1119 O O . GLU A 1 139 ? 16.115 1.812 -8.203 1.00 91.50 139 GLU A O 1
ATOM 1124 N N . GLN A 1 140 ? 17.088 1.286 -6.246 1.00 91.88 140 GLN A N 1
ATOM 1125 C CA . GLN A 1 140 ? 17.458 2.653 -5.897 1.00 91.88 140 GLN A CA 1
ATOM 1126 C C . GLN A 1 140 ? 18.393 3.272 -6.942 1.00 91.88 140 GLN A C 1
ATOM 1128 O O . GLN A 1 140 ? 18.219 4.440 -7.301 1.00 91.88 140 GLN A O 1
ATOM 1133 N N . GLU A 1 141 ? 19.369 2.513 -7.449 1.00 95.88 141 GLU A N 1
ATOM 1134 C CA . GLU A 1 141 ? 20.273 2.971 -8.505 1.00 95.88 141 GLU A CA 1
ATOM 1135 C C . GLU A 1 141 ? 19.511 3.326 -9.791 1.00 95.88 141 GLU A C 1
ATOM 1137 O O . GLU A 1 141 ? 19.687 4.422 -10.336 1.00 95.88 141 GLU A O 1
ATOM 1142 N N . LEU A 1 142 ? 18.638 2.432 -10.265 1.00 94.62 142 LEU A N 1
ATOM 1143 C CA . LEU A 1 142 ? 17.850 2.646 -11.481 1.00 94.62 142 LEU A CA 1
ATOM 1144 C C . LEU A 1 142 ? 16.832 3.779 -11.310 1.00 94.62 142 LEU A C 1
ATOM 1146 O O . LEU A 1 142 ? 16.737 4.650 -12.177 1.00 94.62 142 LEU A O 1
ATOM 1150 N N . ALA A 1 143 ? 16.128 3.818 -10.177 1.00 91.50 143 ALA A N 1
ATOM 1151 C CA . ALA A 1 143 ? 15.181 4.878 -9.848 1.00 91.50 143 ALA A CA 1
ATOM 1152 C C . ALA A 1 143 ? 15.878 6.243 -9.781 1.00 91.50 143 ALA A C 1
ATOM 1154 O O . ALA A 1 143 ? 15.387 7.214 -10.353 1.00 91.50 143 ALA A O 1
ATOM 1155 N N . SER A 1 144 ? 17.057 6.319 -9.158 1.00 93.31 144 SER A N 1
ATOM 1156 C CA . SER A 1 144 ? 17.837 7.560 -9.106 1.00 93.31 144 SER A CA 1
ATOM 1157 C C . SER A 1 144 ? 18.228 8.024 -10.507 1.00 93.31 144 SER A C 1
ATOM 1159 O O . SER A 1 144 ? 18.064 9.197 -10.828 1.00 93.31 144 SER A O 1
ATOM 1161 N N . ARG A 1 145 ? 18.696 7.117 -11.372 1.00 95.81 145 ARG A N 1
ATOM 1162 C CA . ARG A 1 145 ? 19.045 7.453 -12.764 1.00 95.81 145 ARG A CA 1
ATOM 1163 C C . ARG A 1 145 ? 17.836 7.953 -13.562 1.00 95.81 145 ARG A C 1
ATOM 1165 O O . ARG A 1 145 ? 17.983 8.895 -14.334 1.00 95.81 145 ARG A O 1
ATOM 1172 N N . LEU A 1 146 ? 16.663 7.354 -13.362 1.00 95.31 146 LEU A N 1
ATOM 1173 C CA . LEU A 1 146 ? 15.434 7.712 -14.075 1.00 95.31 146 LEU A CA 1
ATOM 1174 C C . LEU A 1 146 ? 14.832 9.045 -13.595 1.00 95.31 146 LEU A C 1
ATOM 1176 O O . LEU A 1 146 ? 14.471 9.903 -14.402 1.00 95.31 146 LEU A O 1
ATOM 1180 N N . TRP A 1 147 ? 14.711 9.227 -12.279 1.00 94.44 147 TRP A N 1
ATOM 1181 C CA . TRP A 1 147 ? 13.938 10.327 -11.696 1.00 94.44 147 TRP A CA 1
ATOM 1182 C C . TRP A 1 147 ? 14.752 11.587 -11.427 1.00 94.44 147 TRP A C 1
ATOM 1184 O O . TRP A 1 147 ? 14.177 12.675 -11.392 1.00 94.44 147 TRP A O 1
ATOM 1194 N N . ARG A 1 148 ? 16.077 11.484 -11.273 1.00 93.44 148 ARG A N 1
ATOM 1195 C CA . ARG A 1 148 ? 16.935 12.624 -10.918 1.00 93.44 148 ARG A CA 1
ATOM 1196 C C . ARG A 1 148 ? 16.746 13.860 -11.812 1.00 93.44 148 ARG A C 1
ATOM 1198 O O . ARG A 1 148 ? 16.550 14.926 -11.234 1.00 93.44 148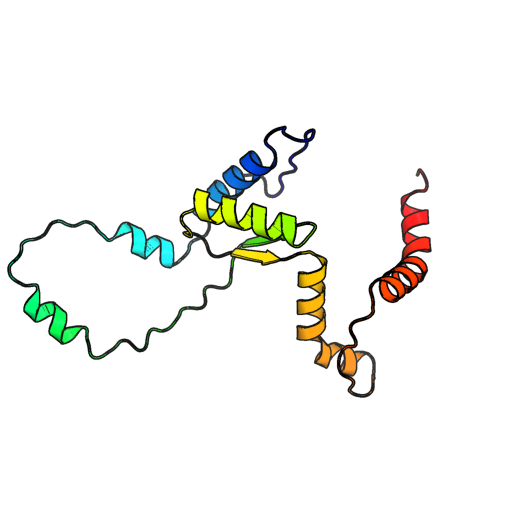 ARG A O 1
ATOM 1205 N N . PRO A 1 149 ? 16.674 13.763 -13.157 1.00 93.31 149 PRO A N 1
ATOM 1206 C CA . PRO A 1 149 ? 16.438 14.942 -13.998 1.00 93.31 149 PRO A CA 1
ATOM 1207 C C . PRO A 1 149 ? 15.105 15.650 -13.701 1.00 93.31 149 PRO A C 1
ATOM 1209 O O . PRO A 1 149 ? 15.002 16.871 -13.796 1.00 93.31 149 PRO A O 1
ATOM 1212 N N . HIS A 1 150 ? 14.074 14.889 -13.323 1.00 92.25 150 HIS A N 1
ATOM 1213 C CA . HIS A 1 150 ? 12.749 15.419 -13.003 1.00 92.25 150 HIS A CA 1
ATOM 1214 C C . HIS A 1 150 ? 12.722 16.055 -11.611 1.00 92.25 150 HIS A C 1
ATOM 1216 O O . HIS A 1 150 ? 12.158 17.133 -11.439 1.00 92.25 150 HIS A O 1
ATOM 1222 N N . ILE A 1 151 ? 13.366 15.419 -10.630 1.00 90.50 151 ILE A N 1
ATOM 1223 C CA . ILE A 1 151 ? 13.465 15.932 -9.258 1.00 90.50 151 ILE A CA 1
ATOM 1224 C C . ILE A 1 151 ? 14.269 17.234 -9.231 1.00 90.50 151 ILE A C 1
ATOM 1226 O O . ILE A 1 151 ? 13.833 18.203 -8.615 1.00 90.50 151 ILE A O 1
ATOM 1230 N N . GLU A 1 152 ? 15.401 17.288 -9.934 1.00 91.50 152 GLU A N 1
ATOM 1231 C CA . GLU A 1 152 ? 16.223 18.500 -10.027 1.00 91.50 152 GLU A CA 1
ATOM 1232 C C . GLU A 1 152 ? 15.430 19.662 -10.644 1.00 91.50 152 GLU A C 1
ATOM 1234 O O . GLU A 1 152 ? 15.533 20.793 -10.175 1.00 91.50 152 GLU A O 1
ATOM 1239 N N . LYS A 1 153 ? 14.556 19.384 -11.621 1.00 90.06 153 LYS A N 1
ATOM 1240 C CA . LYS A 1 153 ? 13.656 20.387 -12.208 1.00 90.06 153 LYS A CA 1
ATOM 1241 C C . LYS A 1 153 ? 12.604 20.905 -11.220 1.00 90.06 153 LYS A C 1
ATOM 1243 O O . LYS A 1 153 ? 12.272 22.083 -11.263 1.00 90.06 153 LYS A O 1
ATOM 1248 N N . LEU A 1 154 ? 12.092 20.051 -10.331 1.00 86.38 154 LEU A N 1
ATOM 1249 C CA . LEU A 1 154 ? 11.134 20.438 -9.284 1.00 86.38 154 LEU A CA 1
ATOM 1250 C C . LEU A 1 154 ? 11.777 21.263 -8.158 1.00 86.38 154 LEU A C 1
ATOM 1252 O O . LEU A 1 154 ? 11.073 21.961 -7.435 1.00 86.38 154 LEU A O 1
ATOM 1256 N N . GLN A 1 155 ? 13.096 21.160 -7.989 1.00 77.69 155 GLN A N 1
ATOM 1257 C CA . GLN A 1 155 ? 13.852 21.872 -6.955 1.00 77.69 155 GLN A CA 1
ATOM 1258 C C . GLN A 1 155 ? 14.386 23.232 -7.416 1.00 77.69 155 GLN A C 1
ATOM 1260 O O . GLN A 1 155 ? 14.876 24.000 -6.587 1.00 77.69 155 GLN A O 1
ATOM 1265 N N . GLN A 1 156 ? 14.304 23.550 -8.710 1.00 64.56 156 GLN A N 1
ATOM 1266 C CA . GLN A 1 156 ? 14.656 24.882 -9.190 1.00 64.56 156 GLN A CA 1
ATOM 1267 C C . GLN A 1 156 ? 13.570 25.877 -8.753 1.00 64.56 156 GLN A C 1
ATOM 1269 O O . GLN A 1 156 ? 12.391 25.632 -9.020 1.00 64.56 156 GLN A O 1
ATOM 1274 N N . PRO A 1 157 ? 13.929 26.981 -8.070 1.00 55.66 157 PRO A N 1
ATOM 1275 C CA . PRO A 1 157 ? 12.967 28.033 -7.774 1.00 55.66 157 PRO A CA 1
ATOM 1276 C C . PRO A 1 157 ? 12.437 28.598 -9.097 1.00 55.66 157 PRO A C 1
ATOM 1278 O O . PRO A 1 157 ? 13.222 28.896 -9.999 1.00 55.66 157 PRO A O 1
ATOM 1281 N N . GLY A 1 158 ? 11.109 28.675 -9.210 1.00 55.59 158 GLY A N 1
ATOM 1282 C CA . GLY A 1 158 ? 10.428 29.375 -10.300 1.00 55.59 158 GLY A CA 1
ATOM 1283 C C . GLY A 1 158 ? 10.633 30.881 -10.239 1.00 55.59 158 GLY A C 1
ATOM 1284 O O . GLY A 1 158 ? 10.859 31.400 -9.121 1.00 55.59 158 GLY A O 1
#

Foldseek 3Di:
DPDPDDDDDDDPPPCSLVVVLVVVQVVQVVDPDPLVVVVVPPDDDDDDDCVVVVVVVPPPDDPPPPPPPPQPAEAADQDPVRQVVSVVVNCVSNVPSGRYDYDHPVVVVVVVCQVCVVVVCVVVVNDDDHDDDDDPVVVCVVCCVPCVVVVVVVPDDD

pLDDT: mean 77.19, std 20.71, range [34.91, 96.56]

Secondary structure (DSSP, 8-state):
---S-------TTSSHHHHHHHHHHHHHTTS--HHHHHHTT------TTSHHHHHHHGGG-----------SEEEE-SSHHHHHHHHHHHHHHHTT-S-EEEE-HHHHHHHHHHHTHHHHHHHTT--S-PPPPPPHHHHHHHHHHHHHHHHHHHHS--